Protein AF-A0A8J6XAC7-F1 (afdb_monomer_lite)

pLDDT: mean 90.81, std 10.7, range [41.19, 98.44]

Structure (mmCIF, N/CA/C/O backbone):
data_AF-A0A8J6XAC7-F1
#
_entry.id   AF-A0A8J6XAC7-F1
#
loop_
_atom_site.group_PDB
_atom_site.id
_atom_site.type_symbol
_atom_site.label_atom_id
_atom_site.label_alt_id
_atom_site.label_comp_id
_atom_site.label_asym_id
_atom_site.label_entity_id
_atom_site.label_seq_id
_atom_site.pdbx_PDB_ins_code
_atom_site.Cartn_x
_atom_site.Cartn_y
_atom_site.Cartn_z
_atom_site.occupancy
_atom_site.B_iso_or_equiv
_atom_site.auth_seq_id
_atom_site.auth_comp_id
_atom_site.auth_asym_id
_atom_site.auth_atom_id
_atom_site.pdbx_PDB_model_num
ATOM 1 N N . MET A 1 1 ? 15.497 -7.264 14.360 1.00 41.19 1 MET A N 1
ATOM 2 C CA . MET A 1 1 ? 15.793 -7.358 12.910 1.00 41.19 1 MET A CA 1
ATOM 3 C C . MET A 1 1 ? 15.052 -6.254 12.176 1.00 41.19 1 MET A C 1
ATOM 5 O O . MET A 1 1 ? 13.856 -6.101 12.380 1.00 41.19 1 MET A O 1
ATOM 9 N N . ASN A 1 2 ? 15.750 -5.459 11.367 1.00 44.84 2 ASN A N 1
ATOM 10 C CA . ASN A 1 2 ? 15.156 -4.349 10.622 1.00 44.84 2 ASN A CA 1
ATOM 11 C C . ASN A 1 2 ? 14.377 -4.926 9.420 1.00 44.84 2 ASN A C 1
ATOM 13 O O . ASN A 1 2 ? 14.991 -5.324 8.430 1.00 44.84 2 ASN A O 1
ATOM 17 N N . LYS A 1 3 ? 13.049 -5.083 9.537 1.00 67.81 3 LYS A N 1
ATOM 18 C CA . LYS A 1 3 ? 12.214 -5.779 8.540 1.00 67.81 3 LYS A CA 1
ATOM 19 C C . LYS A 1 3 ? 12.047 -4.923 7.280 1.00 67.81 3 LYS A C 1
ATOM 21 O O . LYS A 1 3 ? 11.076 -4.192 7.125 1.00 67.81 3 LYS A O 1
ATOM 26 N N . LYS A 1 4 ? 13.006 -4.999 6.360 1.00 85.06 4 LYS A N 1
ATOM 27 C CA . LYS A 1 4 ? 12.888 -4.368 5.039 1.00 85.06 4 LYS A CA 1
ATOM 28 C C . LYS A 1 4 ? 11.948 -5.193 4.160 1.00 85.06 4 LYS A C 1
ATOM 30 O O . LYS A 1 4 ? 12.080 -6.412 4.097 1.00 85.06 4 LYS A O 1
ATOM 35 N N . ILE A 1 5 ? 11.018 -4.523 3.484 1.00 90.69 5 ILE A N 1
ATOM 36 C CA . ILE A 1 5 ? 10.155 -5.118 2.459 1.00 90.69 5 ILE A CA 1
ATOM 37 C C . ILE A 1 5 ? 10.588 -4.546 1.113 1.00 90.69 5 ILE A C 1
ATOM 39 O O . ILE A 1 5 ? 10.737 -3.332 0.969 1.00 90.69 5 ILE A O 1
ATOM 43 N N . VAL A 1 6 ? 10.792 -5.427 0.138 1.00 92.19 6 VAL A N 1
ATOM 44 C CA . VAL A 1 6 ? 11.057 -5.066 -1.256 1.00 92.19 6 VAL A CA 1
ATOM 45 C C . VAL A 1 6 ? 9.826 -5.441 -2.070 1.00 92.19 6 VAL A C 1
ATOM 47 O O . VAL A 1 6 ? 9.313 -6.549 -1.939 1.00 92.19 6 VAL A O 1
ATOM 50 N N . TYR A 1 7 ? 9.343 -4.512 -2.887 1.00 93.69 7 TYR A N 1
ATOM 51 C CA . TYR A 1 7 ? 8.144 -4.679 -3.702 1.00 93.69 7 TYR A CA 1
ATOM 52 C C . TYR A 1 7 ? 8.275 -3.890 -5.019 1.00 93.69 7 TYR A C 1
ATOM 54 O O . TYR A 1 7 ? 9.108 -2.979 -5.097 1.00 93.69 7 TYR A O 1
ATOM 62 N N . PRO A 1 8 ? 7.496 -4.222 -6.068 1.00 93.44 8 PRO A N 1
ATOM 63 C CA . PRO A 1 8 ? 7.573 -3.534 -7.354 1.00 93.44 8 PRO A CA 1
ATOM 64 C C . PRO A 1 8 ? 7.216 -2.048 -7.249 1.00 93.44 8 PRO A C 1
ATOM 66 O O . PRO A 1 8 ? 6.320 -1.667 -6.502 1.00 93.44 8 PRO A O 1
ATOM 69 N N . ALA A 1 9 ? 7.865 -1.203 -8.051 1.00 91.50 9 ALA A N 1
ATOM 70 C CA . ALA A 1 9 ? 7.746 0.256 -7.950 1.00 91.50 9 ALA A CA 1
ATOM 71 C C . ALA A 1 9 ? 6.31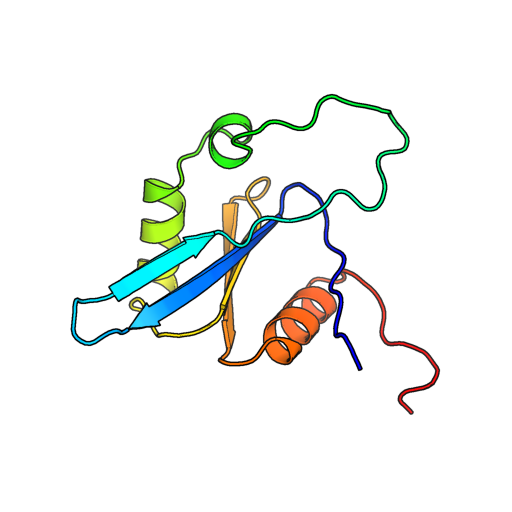9 0.810 -8.143 1.00 91.50 9 ALA A C 1
ATOM 73 O O . ALA A 1 9 ? 6.034 1.910 -7.682 1.00 91.50 9 ALA A O 1
ATOM 74 N N . TYR A 1 10 ? 5.433 0.065 -8.810 1.00 92.12 10 TYR A N 1
ATOM 75 C CA . TYR A 1 10 ? 4.033 0.440 -9.037 1.00 92.12 10 TYR A CA 1
ATOM 76 C C . TYR A 1 10 ? 3.097 0.089 -7.866 1.00 92.12 10 TYR A C 1
ATOM 78 O O . TYR A 1 10 ? 1.894 0.348 -7.935 1.00 92.12 10 TYR A O 1
ATOM 86 N N . TYR A 1 11 ? 3.627 -0.493 -6.789 1.00 95.38 11 TYR A N 1
ATOM 87 C CA . TYR A 1 11 ? 2.904 -0.661 -5.536 1.00 95.38 11 TYR A CA 1
ATOM 88 C C . TYR A 1 11 ? 3.143 0.516 -4.586 1.00 95.38 11 TYR A C 1
ATOM 90 O O . TYR A 1 11 ? 4.206 1.140 -4.572 1.00 95.38 11 TYR A O 1
ATOM 98 N N . ARG A 1 12 ? 2.156 0.789 -3.733 1.00 95.19 12 ARG A N 1
ATOM 99 C CA . ARG A 1 12 ? 2.277 1.686 -2.580 1.00 95.19 12 ARG A CA 1
ATOM 100 C C . ARG A 1 12 ? 1.853 0.968 -1.318 1.00 95.19 12 ARG A C 1
ATOM 102 O O . ARG A 1 12 ? 0.818 0.307 -1.320 1.00 95.19 12 ARG A O 1
ATOM 109 N N . ILE A 1 13 ? 2.618 1.164 -0.249 1.00 97.00 13 ILE A N 1
ATOM 110 C CA . ILE A 1 13 ? 2.186 0.846 1.110 1.00 97.00 13 ILE A CA 1
ATOM 111 C C . ILE A 1 13 ? 1.676 2.143 1.737 1.00 97.00 13 ILE A C 1
ATOM 113 O O . ILE A 1 13 ? 2.354 3.172 1.683 1.00 97.00 13 ILE A O 1
ATOM 117 N N . ILE A 1 14 ? 0.472 2.095 2.294 1.00 97.56 14 ILE A N 1
ATOM 118 C CA . ILE A 1 14 ? -0.190 3.239 2.914 1.00 97.56 14 ILE A CA 1
ATOM 119 C C . ILE A 1 14 ? -0.567 2.845 4.340 1.00 97.56 14 ILE A C 1
ATOM 121 O O . ILE A 1 14 ? -1.173 1.797 4.541 1.00 97.56 14 ILE A O 1
ATOM 125 N N . LEU A 1 15 ? -0.221 3.671 5.321 1.00 97.62 15 LEU A N 1
ATOM 126 C CA . LEU A 1 15 ? -0.644 3.504 6.707 1.00 97.62 15 LEU A CA 1
ATOM 127 C C . LEU A 1 15 ? -1.859 4.396 6.976 1.00 97.62 15 LEU A C 1
ATOM 129 O O . LEU A 1 15 ? -1.878 5.569 6.603 1.00 97.62 15 LEU A O 1
ATOM 133 N N . ARG A 1 16 ? -2.886 3.837 7.616 1.00 97.50 16 ARG A N 1
ATOM 134 C CA . ARG A 1 16 ? -4.004 4.593 8.176 1.00 97.50 16 ARG A CA 1
ATOM 135 C C . ARG A 1 16 ? -3.890 4.618 9.688 1.00 97.50 16 ARG A C 1
ATOM 137 O O . ARG A 1 16 ? -4.087 3.591 10.336 1.00 97.50 16 ARG A O 1
ATOM 144 N N . GLU A 1 17 ? -3.687 5.806 10.232 1.00 95.56 17 GLU A N 1
ATOM 145 C CA . GLU A 1 17 ? -3.718 6.050 11.670 1.00 95.56 17 GLU A CA 1
ATOM 146 C C . GLU A 1 17 ? -4.989 6.808 12.057 1.00 95.56 17 GLU A C 1
ATOM 148 O O . GLU A 1 17 ? -5.567 7.566 11.267 1.00 95.56 17 GLU A O 1
ATOM 153 N N . ILE A 1 18 ? -5.449 6.571 13.282 1.00 94.56 18 ILE A N 1
ATOM 154 C CA . ILE A 1 18 ? -6.509 7.347 13.919 1.00 94.56 18 ILE A CA 1
ATOM 155 C C . ILE A 1 18 ? -5.866 8.037 15.113 1.00 94.56 18 ILE A C 1
ATOM 157 O O . ILE A 1 18 ? -5.444 7.375 16.059 1.00 94.56 18 ILE A O 1
ATOM 161 N N . THR A 1 19 ? -5.772 9.359 15.050 1.00 89.62 19 THR A N 1
ATOM 162 C CA . THR A 1 19 ? -5.254 10.195 16.131 1.00 89.62 19 THR A CA 1
ATOM 163 C C . THR A 1 19 ? -6.410 10.952 16.792 1.00 89.62 19 THR A C 1
ATOM 165 O O . THR A 1 19 ? -7.503 11.034 16.219 1.00 89.62 19 THR A O 1
ATOM 168 N N . PRO A 1 20 ? -6.203 11.563 17.973 1.00 90.50 20 PRO A N 1
ATOM 169 C CA . PRO A 1 20 ? -7.198 12.456 18.570 1.00 90.50 20 PRO A CA 1
ATOM 170 C C . PRO A 1 20 ? -7.618 13.619 17.653 1.00 90.50 20 PRO A C 1
ATOM 172 O O . PRO A 1 20 ? -8.704 14.165 17.812 1.00 90.50 20 PRO A O 1
ATOM 175 N N . GLN A 1 21 ? -6.772 13.997 16.687 1.00 88.38 21 GLN A N 1
ATOM 176 C CA . GLN A 1 21 ? -7.034 15.055 15.707 1.00 88.38 21 GLN A CA 1
ATOM 177 C C . GLN A 1 21 ? -7.767 14.554 14.448 1.00 88.38 21 GLN A C 1
ATOM 179 O O . GLN A 1 21 ? -8.138 15.365 13.600 1.00 88.38 21 GLN A O 1
ATOM 184 N N . GLY A 1 22 ? -7.982 13.241 14.307 1.00 89.56 22 GLY A N 1
ATOM 185 C CA . GLY A 1 22 ? -8.712 12.631 13.198 1.00 89.56 22 GLY A CA 1
ATOM 186 C C . GLY A 1 22 ? -7.967 11.479 12.522 1.00 89.56 22 GLY A C 1
ATOM 187 O O . GLY A 1 22 ? -6.952 10.977 12.993 1.00 89.56 22 GLY A O 1
ATOM 188 N N . GLY A 1 23 ? -8.503 11.020 11.391 1.00 91.44 23 GLY A N 1
ATOM 189 C CA . GLY A 1 23 ? -7.880 9.959 10.601 1.00 91.44 23 GLY A CA 1
ATOM 190 C C . GLY A 1 23 ? -6.850 10.495 9.613 1.00 91.44 23 GLY A C 1
ATOM 191 O O . GLY A 1 23 ? -7.174 11.380 8.822 1.00 91.44 23 GLY A O 1
ATOM 192 N N . GLN A 1 24 ? -5.651 9.915 9.598 1.00 94.88 24 GLN A N 1
ATOM 193 C CA . GLN A 1 24 ? -4.568 10.305 8.694 1.00 94.88 24 GLN A CA 1
ATOM 194 C C . GLN A 1 24 ? -4.123 9.141 7.813 1.00 94.88 24 GLN A C 1
ATOM 196 O O . GLN A 1 24 ? -3.969 8.017 8.278 1.00 94.88 24 GLN A O 1
ATOM 201 N N . TRP A 1 25 ? -3.926 9.424 6.526 1.00 96.38 25 TRP A N 1
ATOM 202 C CA . TRP A 1 25 ? -3.391 8.470 5.558 1.00 96.38 25 TRP A CA 1
ATOM 203 C C . TRP A 1 25 ? -1.967 8.867 5.194 1.00 96.38 25 TRP A C 1
ATOM 205 O O . TRP A 1 25 ? -1.751 9.909 4.571 1.00 96.38 25 TRP A O 1
ATOM 215 N N . GLU A 1 26 ? -1.010 8.022 5.544 1.00 95.81 26 GLU A N 1
ATOM 216 C CA . GLU A 1 26 ? 0.399 8.216 5.242 1.00 95.81 26 GLU A CA 1
ATOM 217 C C . GLU A 1 26 ? 0.828 7.304 4.092 1.00 95.81 26 GLU A C 1
ATOM 219 O O . GLU A 1 26 ? 0.757 6.080 4.175 1.00 95.81 26 GLU A O 1
ATOM 224 N N . PHE A 1 27 ? 1.310 7.903 3.005 1.00 95.19 27 PHE A N 1
ATOM 225 C CA . PHE A 1 27 ? 1.936 7.168 1.909 1.00 95.19 27 PHE A CA 1
ATOM 226 C C . PHE A 1 27 ? 3.407 6.948 2.251 1.00 95.19 27 PHE A C 1
ATOM 228 O O . PHE A 1 27 ? 4.207 7.882 2.162 1.00 95.19 27 PHE A O 1
ATOM 235 N N . ILE A 1 28 ? 3.765 5.717 2.617 1.00 93.50 28 ILE A N 1
ATOM 236 C CA . ILE A 1 28 ? 5.121 5.389 3.060 1.00 93.50 28 ILE A CA 1
ATOM 237 C C . ILE A 1 28 ? 6.081 5.583 1.893 1.00 93.50 28 ILE A C 1
ATOM 239 O O . ILE A 1 28 ? 5.931 4.967 0.836 1.00 93.50 28 ILE A O 1
ATOM 243 N N . LYS A 1 29 ? 7.085 6.443 2.082 1.00 88.50 29 LYS A N 1
ATOM 244 C CA . LYS A 1 29 ? 8.063 6.770 1.042 1.00 88.50 29 LYS A CA 1
ATOM 245 C C . LYS A 1 29 ? 9.028 5.594 0.828 1.00 88.50 29 LYS A C 1
ATOM 247 O O . LYS A 1 29 ? 9.839 5.317 1.714 1.00 88.50 29 LYS A O 1
ATOM 252 N N . PRO A 1 30 ? 9.009 4.918 -0.336 1.00 88.00 30 PRO A N 1
ATOM 253 C CA . PRO A 1 30 ? 9.973 3.865 -0.614 1.00 88.00 30 PRO A CA 1
ATOM 254 C C . PRO A 1 30 ? 11.356 4.446 -0.918 1.00 88.00 30 PRO A C 1
ATOM 256 O O . PRO A 1 30 ? 11.493 5.563 -1.425 1.00 88.00 30 PRO A O 1
ATOM 259 N N . LYS A 1 31 ? 12.391 3.637 -0.679 1.00 89.25 31 LYS A N 1
ATOM 260 C CA . LYS A 1 31 ? 13.735 3.855 -1.221 1.00 89.25 31 LYS A CA 1
ATOM 261 C C . LYS A 1 31 ? 13.960 2.896 -2.383 1.00 89.25 31 LYS A C 1
ATOM 263 O O . LYS A 1 31 ? 13.656 1.710 -2.279 1.00 89.25 31 LYS A O 1
ATOM 268 N N . VAL A 1 32 ? 14.526 3.410 -3.469 1.00 89.31 32 VAL A N 1
ATOM 269 C CA . VAL A 1 32 ? 14.908 2.606 -4.632 1.00 89.31 32 VAL A CA 1
ATOM 270 C C . VAL A 1 32 ? 15.971 1.600 -4.212 1.00 89.31 32 VAL A C 1
ATOM 272 O O . VAL A 1 32 ? 17.008 1.977 -3.667 1.00 89.31 32 VAL A O 1
ATOM 275 N N . PHE A 1 33 ? 15.687 0.324 -4.449 1.00 88.94 33 PHE A N 1
ATOM 276 C CA . PHE A 1 33 ? 16.611 -0.771 -4.172 1.00 88.94 33 PHE A CA 1
ATOM 277 C C . PHE A 1 33 ? 17.334 -1.234 -5.442 1.00 88.94 33 PHE A C 1
ATOM 279 O O . PHE A 1 33 ? 18.543 -1.433 -5.418 1.00 88.94 33 PHE A O 1
ATOM 286 N N . PHE A 1 34 ? 16.603 -1.363 -6.553 1.00 90.44 34 PHE A N 1
ATOM 287 C CA . PHE A 1 34 ? 17.121 -1.875 -7.820 1.00 90.44 34 PHE A CA 1
ATOM 288 C C . PHE A 1 34 ? 16.368 -1.245 -9.004 1.00 90.44 34 PHE A C 1
ATOM 290 O O . PHE A 1 34 ? 15.138 -1.212 -8.997 1.00 90.44 34 PHE A O 1
ATOM 297 N N . ASN A 1 35 ? 17.097 -0.726 -9.999 1.00 90.69 35 ASN A N 1
ATOM 298 C CA . ASN A 1 35 ? 16.555 -0.124 -11.227 1.00 90.69 35 ASN A CA 1
ATOM 299 C C . ASN A 1 35 ? 17.498 -0.431 -12.411 1.00 90.69 35 ASN A C 1
ATOM 301 O O . ASN A 1 35 ? 18.353 0.392 -12.740 1.00 90.69 35 ASN A O 1
ATOM 305 N N . PRO A 1 36 ? 17.389 -1.619 -13.031 1.00 90.19 36 PRO A N 1
ATOM 306 C CA . PRO A 1 36 ? 18.360 -2.088 -14.024 1.00 90.19 36 PRO A CA 1
ATOM 307 C C . PRO A 1 36 ? 18.339 -1.278 -15.322 1.00 90.19 36 PRO A C 1
ATOM 309 O O . PRO A 1 36 ? 19.338 -1.219 -16.027 1.00 90.19 36 PRO A O 1
ATOM 312 N N . LEU A 1 37 ? 17.208 -0.644 -15.633 1.00 89.75 37 LEU A N 1
ATOM 313 C CA . LEU A 1 37 ? 17.032 0.159 -16.842 1.00 89.75 37 LEU A CA 1
ATOM 314 C C . LEU A 1 37 ? 17.441 1.626 -16.639 1.00 89.75 37 LEU A C 1
ATOM 316 O O . LEU A 1 37 ? 17.340 2.417 -17.571 1.00 89.75 37 LEU A O 1
ATOM 320 N N . ASN A 1 38 ? 17.859 1.998 -15.420 1.00 89.06 38 ASN A N 1
ATOM 321 C CA . ASN A 1 38 ? 18.180 3.369 -15.019 1.00 89.06 38 ASN A CA 1
ATOM 322 C C . ASN A 1 38 ? 17.100 4.392 -15.429 1.00 89.06 38 ASN A C 1
ATOM 324 O O . ASN A 1 38 ? 17.393 5.535 -15.780 1.00 89.06 38 ASN A O 1
ATOM 328 N N . LEU A 1 39 ? 15.833 3.966 -15.418 1.00 86.31 39 LEU A N 1
ATOM 329 C CA . LEU A 1 39 ? 14.722 4.812 -15.837 1.00 86.31 39 LEU A CA 1
ATOM 330 C C . LEU A 1 39 ? 14.439 5.890 -14.786 1.00 86.31 39 LEU A C 1
ATOM 332 O O . LEU A 1 39 ? 14.592 5.621 -13.588 1.00 86.31 39 LEU A O 1
ATOM 336 N N . PRO A 1 40 ? 13.970 7.081 -15.199 1.00 84.38 40 PRO A N 1
ATOM 337 C CA . PRO A 1 40 ? 13.487 8.090 -14.270 1.00 84.38 40 PRO A CA 1
ATOM 338 C C . PRO A 1 40 ? 12.372 7.521 -13.393 1.00 84.38 40 PRO A C 1
ATOM 340 O O . PRO A 1 40 ? 11.449 6.871 -13.882 1.00 84.38 40 PRO A O 1
ATOM 343 N N . ILE A 1 41 ? 12.447 7.787 -12.092 1.00 82.00 41 ILE A N 1
ATOM 344 C CA . ILE A 1 41 ? 11.424 7.359 -11.139 1.00 82.00 41 ILE A CA 1
ATOM 345 C C . ILE A 1 41 ? 10.545 8.573 -10.847 1.00 82.00 41 ILE A C 1
ATOM 347 O O . ILE A 1 41 ? 11.057 9.559 -10.308 1.00 82.00 41 ILE A O 1
ATOM 351 N N . PRO A 1 42 ? 9.247 8.538 -11.201 1.00 83.31 42 PRO A N 1
ATOM 352 C CA . PRO A 1 42 ? 8.355 9.657 -10.945 1.00 83.31 42 PRO A CA 1
ATOM 353 C C . PRO A 1 42 ? 8.310 9.981 -9.451 1.00 83.31 42 PRO A C 1
ATOM 355 O O . PRO A 1 42 ? 8.211 9.086 -8.608 1.00 83.31 42 PRO A O 1
ATOM 358 N N . SER A 1 43 ? 8.348 11.270 -9.116 1.00 81.56 43 SER A N 1
ATOM 359 C CA . SER A 1 43 ? 8.154 11.733 -7.738 1.00 81.56 43 SER A CA 1
ATOM 360 C C . SER A 1 43 ? 6.733 11.436 -7.237 1.00 81.56 43 SER A C 1
ATOM 362 O O . SER A 1 43 ? 6.549 11.074 -6.072 1.00 81.56 43 SER A O 1
ATOM 364 N N . ASP A 1 44 ? 5.747 11.522 -8.134 1.00 87.19 44 ASP A N 1
ATOM 365 C CA . ASP A 1 44 ? 4.343 11.168 -7.915 1.00 87.19 44 ASP A CA 1
ATOM 366 C C . ASP A 1 44 ? 3.946 10.007 -8.844 1.00 87.19 44 ASP A C 1
ATOM 368 O O . ASP A 1 44 ? 3.576 10.194 -10.007 1.00 87.19 44 ASP A O 1
ATOM 372 N N . ILE A 1 45 ? 4.083 8.775 -8.346 1.00 91.00 45 ILE A N 1
ATOM 373 C CA . ILE A 1 45 ? 3.758 7.583 -9.140 1.00 91.00 45 ILE A CA 1
ATOM 374 C C . ILE A 1 45 ? 2.244 7.377 -9.260 1.00 91.00 45 ILE A C 1
ATOM 376 O O . ILE A 1 45 ? 1.801 6.681 -10.170 1.00 91.00 45 ILE A O 1
ATOM 380 N N . GLU A 1 46 ? 1.444 7.944 -8.349 1.00 93.88 46 GLU A N 1
ATOM 381 C CA . GLU A 1 46 ? -0.012 7.911 -8.435 1.00 93.88 46 GLU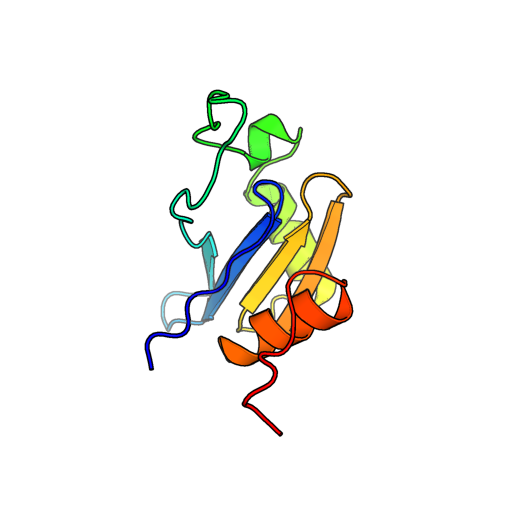 A CA 1
ATOM 382 C C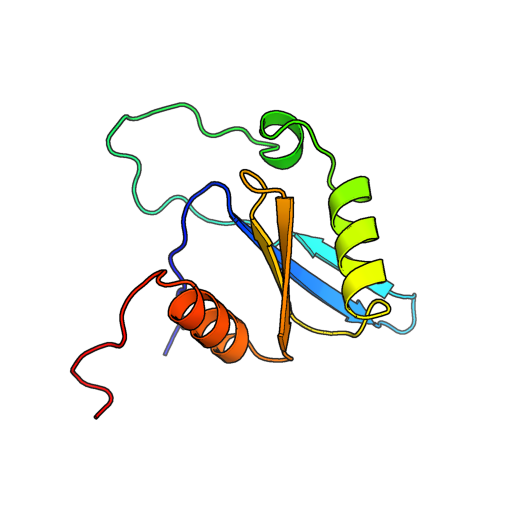 . GLU A 1 46 ? -0.461 8.647 -9.694 1.00 93.88 46 GLU A C 1
ATOM 384 O O . GLU A 1 46 ? -1.207 8.086 -10.499 1.00 93.88 46 GLU A O 1
ATOM 389 N N . TRP A 1 47 ? 0.064 9.856 -9.906 1.00 92.88 47 TRP A N 1
ATOM 390 C CA . TRP A 1 47 ? -0.173 10.619 -11.126 1.00 92.88 47 TRP A CA 1
ATOM 391 C C . TRP A 1 47 ? 0.348 9.889 -12.366 1.00 92.88 47 TRP A C 1
ATOM 393 O O . TRP A 1 47 ? -0.392 9.739 -13.338 1.00 92.88 47 TRP A O 1
ATOM 403 N N . ALA A 1 48 ? 1.573 9.350 -12.312 1.00 91.06 48 ALA A N 1
ATOM 404 C CA . ALA A 1 48 ? 2.152 8.593 -13.427 1.00 91.06 48 ALA A CA 1
ATOM 405 C C . ALA A 1 48 ? 1.345 7.328 -13.788 1.00 91.06 48 ALA A C 1
ATOM 407 O O . ALA A 1 48 ? 1.363 6.890 -14.933 1.00 91.06 48 ALA A O 1
ATOM 408 N N . SER A 1 49 ? 0.600 6.769 -12.830 1.00 90.75 49 SER A N 1
ATOM 409 C CA . SER A 1 49 ? -0.306 5.628 -13.034 1.00 90.75 49 SER A CA 1
ATOM 410 C C . SER A 1 49 ? -1.730 6.053 -13.439 1.00 90.75 49 SER A C 1
ATOM 412 O O . SER A 1 49 ? -2.651 5.233 -13.464 1.00 90.75 49 SER A O 1
ATOM 414 N N . GLY A 1 50 ? -1.955 7.341 -13.724 1.00 94.12 50 GLY A N 1
ATOM 415 C CA . GLY A 1 50 ? -3.256 7.881 -14.129 1.00 94.12 50 GLY A CA 1
ATOM 416 C C . GLY A 1 50 ? -4.274 8.008 -12.989 1.00 94.12 50 GLY A C 1
ATOM 417 O O . GLY A 1 50 ? -5.484 7.992 -13.230 1.00 94.12 50 GLY A O 1
ATOM 418 N N . THR A 1 51 ? -3.817 8.109 -11.738 1.00 95.50 51 THR A N 1
ATOM 419 C CA . THR A 1 51 ? -4.669 8.295 -10.555 1.00 95.50 51 THR A CA 1
ATOM 420 C C . THR A 1 51 ? -4.179 9.456 -9.682 1.00 95.50 51 THR A C 1
ATOM 422 O O . THR A 1 51 ? -3.353 10.264 -10.091 1.00 95.50 51 THR A O 1
ATOM 425 N N . THR A 1 52 ? -4.750 9.616 -8.490 1.00 96.31 52 THR A N 1
ATOM 426 C CA . THR A 1 52 ? -4.293 10.586 -7.489 1.00 96.31 52 THR A CA 1
ATOM 427 C C . THR A 1 52 ? -4.302 9.943 -6.111 1.00 96.31 52 THR A C 1
ATOM 429 O O . THR A 1 52 ? -5.090 9.029 -5.855 1.00 96.31 52 THR A O 1
ATOM 432 N N . LYS A 1 53 ? -3.501 10.469 -5.178 1.00 96.06 53 LYS A N 1
ATOM 433 C CA . LYS A 1 53 ? -3.529 10.029 -3.772 1.00 96.06 53 LYS A CA 1
ATOM 434 C C . LYS A 1 53 ? -4.939 10.071 -3.174 1.00 96.06 53 LYS A C 1
ATOM 436 O O . LYS A 1 53 ? -5.338 9.141 -2.484 1.00 96.06 53 LYS A O 1
ATOM 441 N N . LYS A 1 54 ? -5.733 11.099 -3.506 1.00 96.81 54 LYS A N 1
ATOM 442 C CA . LYS A 1 54 ? -7.134 11.227 -3.062 1.00 96.81 54 LYS A CA 1
ATOM 443 C C . LYS A 1 54 ? -8.010 10.075 -3.565 1.00 96.81 54 LYS A C 1
ATOM 445 O O . LYS A 1 54 ? -8.797 9.531 -2.792 1.00 96.81 54 LYS A O 1
ATOM 450 N N . LYS A 1 55 ? -7.883 9.702 -4.845 1.00 97.69 55 LYS A N 1
ATOM 451 C CA . LYS A 1 55 ? -8.617 8.563 -5.417 1.00 97.69 55 LYS A CA 1
ATOM 452 C C . LYS A 1 55 ? -8.186 7.254 -4.760 1.00 97.69 55 LYS A C 1
ATOM 454 O O . LYS A 1 55 ? -9.049 6.502 -4.334 1.00 97.69 55 LYS A O 1
ATOM 459 N N . VAL A 1 56 ? -6.879 7.037 -4.593 1.00 97.62 56 VAL A N 1
ATOM 460 C CA . VAL A 1 56 ? -6.344 5.859 -3.888 1.00 97.62 56 VAL A CA 1
ATOM 461 C C . VAL A 1 56 ? -6.944 5.758 -2.486 1.00 97.62 56 VAL A C 1
ATOM 463 O O . VAL A 1 56 ? -7.568 4.755 -2.171 1.00 97.62 56 VAL A O 1
ATOM 466 N N . VAL A 1 57 ? -6.856 6.817 -1.678 1.00 97.25 57 VAL A N 1
ATOM 467 C CA . VAL A 1 57 ? -7.420 6.844 -0.317 1.00 97.25 57 VAL A CA 1
ATOM 468 C C . VAL A 1 57 ? -8.927 6.574 -0.302 1.00 97.25 57 VAL A C 1
ATOM 470 O O . VAL A 1 57 ? -9.415 5.897 0.597 1.00 97.25 57 VAL A O 1
ATOM 473 N N . THR A 1 58 ? -9.668 7.068 -1.295 1.00 97.75 58 THR A N 1
ATOM 474 C CA . THR A 1 58 ? -11.112 6.814 -1.414 1.00 97.75 58 THR A CA 1
ATOM 475 C C . THR A 1 58 ? -11.400 5.326 -1.626 1.00 97.75 58 THR A C 1
ATOM 477 O O . THR A 1 58 ? -12.288 4.781 -0.973 1.00 97.75 58 THR A O 1
ATOM 480 N N . GLU A 1 59 ? -10.631 4.652 -2.482 1.00 97.94 59 GLU A N 1
ATOM 481 C CA . GLU A 1 59 ? -10.765 3.208 -2.710 1.00 97.94 59 GLU A CA 1
ATOM 482 C C . GLU A 1 59 ? -10.362 2.394 -1.472 1.00 97.94 59 GLU A C 1
ATOM 484 O O . GLU A 1 59 ? -11.095 1.495 -1.062 1.00 97.94 59 GLU A O 1
ATOM 489 N N . LEU A 1 60 ? -9.265 2.765 -0.799 1.00 97.69 60 LEU A N 1
ATOM 490 C CA . LEU A 1 60 ? -8.853 2.127 0.460 1.00 97.69 60 LEU A CA 1
ATOM 491 C C . LEU A 1 60 ? -9.916 2.285 1.554 1.00 97.69 60 LEU A C 1
ATOM 493 O O . LEU A 1 60 ? -10.199 1.348 2.301 1.00 97.69 60 LEU A O 1
ATOM 497 N N . PHE A 1 61 ? -10.536 3.465 1.639 1.00 96.62 61 PHE A N 1
ATOM 498 C CA . PHE A 1 61 ? -11.616 3.713 2.584 1.00 96.62 61 PHE A CA 1
ATOM 499 C C . PHE A 1 61 ? -12.826 2.818 2.293 1.00 96.62 61 PHE A C 1
ATOM 501 O O . PHE A 1 61 ? -13.364 2.220 3.220 1.00 96.62 61 PHE A O 1
ATOM 508 N N . ARG A 1 62 ? -13.230 2.678 1.024 1.00 96.94 62 ARG A N 1
ATOM 509 C CA . ARG A 1 62 ? -14.350 1.809 0.619 1.00 96.94 62 ARG A CA 1
ATOM 510 C C . ARG A 1 62 ? -14.083 0.334 0.912 1.00 96.94 62 ARG A C 1
ATOM 512 O O . ARG A 1 62 ? -14.992 -0.359 1.352 1.00 96.94 62 ARG A O 1
ATOM 519 N N . LEU A 1 63 ? -12.847 -0.121 0.710 1.00 96.81 63 LEU A N 1
ATOM 520 C CA . LEU A 1 63 ? -12.449 -1.521 0.873 1.00 96.81 63 LEU A CA 1
ATOM 521 C C . LEU A 1 63 ? -12.668 -2.058 2.294 1.00 96.81 63 LEU A C 1
ATOM 523 O O . LEU A 1 63 ? -13.048 -3.212 2.474 1.00 96.81 63 LEU A O 1
ATOM 527 N N . SER A 1 64 ? -12.370 -1.259 3.317 1.00 95.06 64 SER A N 1
ATOM 528 C CA . SER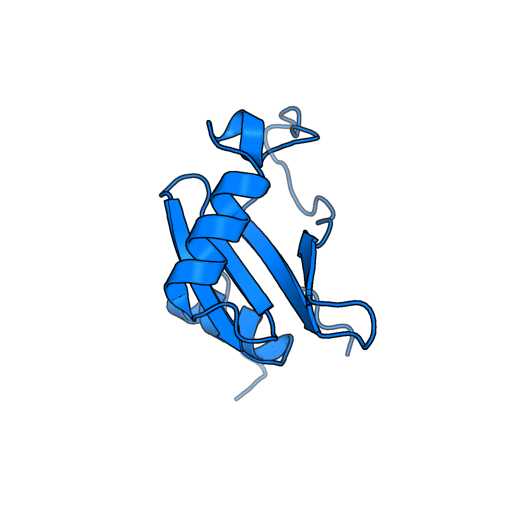 A 1 64 ? -12.384 -1.723 4.714 1.00 95.06 64 SER A CA 1
ATOM 529 C C . SER A 1 64 ? -12.970 -0.690 5.669 1.00 95.06 64 SER A C 1
ATOM 531 O O . SER A 1 64 ? -12.558 -0.603 6.822 1.00 95.06 64 SER A O 1
ATOM 533 N N . MET A 1 65 ? -13.901 0.131 5.173 1.00 94.31 65 MET A N 1
ATOM 534 C CA . MET A 1 65 ? -14.532 1.238 5.911 1.00 94.31 65 MET A CA 1
ATOM 535 C C . MET A 1 65 ? -13.512 2.161 6.605 1.00 94.31 65 MET A C 1
ATOM 537 O O . MET A 1 65 ? -13.760 2.705 7.678 1.00 94.31 65 MET A O 1
ATOM 541 N N . GLY A 1 66 ? -12.324 2.310 6.011 1.00 92.81 66 GLY A N 1
ATOM 542 C CA . GLY A 1 66 ? -11.239 3.118 6.562 1.00 92.81 66 GLY A CA 1
ATOM 543 C C . GLY A 1 66 ? -10.643 2.606 7.876 1.00 92.81 66 GLY A C 1
ATOM 544 O O . GLY A 1 66 ? -10.128 3.426 8.639 1.00 92.81 66 GLY A O 1
ATOM 545 N N . LYS A 1 67 ? -10.701 1.294 8.140 1.00 96.69 67 LYS A N 1
ATOM 546 C CA . LYS A 1 67 ? -10.084 0.637 9.305 1.00 96.69 67 LYS A CA 1
ATOM 547 C C . LYS A 1 67 ? -8.608 1.057 9.486 1.00 96.69 67 LYS A C 1
ATOM 549 O O . LYS A 1 67 ? -7.890 1.143 8.488 1.00 96.69 67 LYS A O 1
ATOM 554 N N . PRO A 1 68 ? -8.122 1.314 10.715 1.00 97.56 68 PRO A N 1
ATOM 555 C CA . PRO A 1 68 ? -6.705 1.591 10.947 1.00 97.56 68 PRO A CA 1
ATOM 556 C C . PRO A 1 68 ? -5.810 0.401 10.580 1.00 97.56 68 PRO A C 1
ATOM 558 O O . PRO A 1 68 ? -6.223 -0.761 10.667 1.00 97.56 68 PRO A O 1
ATOM 561 N N . GLY A 1 69 ? -4.577 0.705 10.182 1.00 97.56 69 GLY A N 1
ATOM 562 C CA . GLY A 1 69 ? -3.566 -0.275 9.792 1.00 97.56 69 GLY A CA 1
ATOM 563 C C . GLY A 1 69 ? -2.982 -0.023 8.405 1.00 97.56 69 GLY A C 1
ATOM 564 O O . GLY A 1 69 ? -3.178 1.030 7.796 1.00 97.56 69 GLY A O 1
ATOM 565 N N . TYR A 1 70 ? -2.239 -1.006 7.915 1.00 98.19 70 TYR A N 1
ATOM 566 C CA . TYR A 1 70 ? -1.560 -0.964 6.634 1.00 98.19 70 TYR A CA 1
ATOM 567 C C . TYR A 1 70 ? -2.460 -1.416 5.492 1.00 98.19 70 TYR A C 1
ATOM 569 O O . TY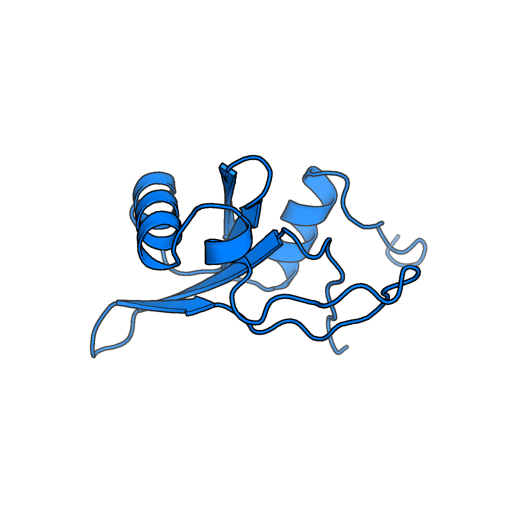R A 1 70 ? -3.227 -2.375 5.591 1.00 98.19 70 TYR A O 1
ATOM 577 N N . TYR A 1 71 ? -2.276 -0.744 4.368 1.00 98.44 71 TYR A N 1
ATOM 578 C CA . TYR A 1 71 ? -2.906 -1.019 3.096 1.00 98.44 71 TYR A CA 1
ATOM 579 C C . TYR A 1 71 ? -1.846 -1.141 2.012 1.00 98.44 71 TYR A C 1
ATOM 581 O O . TYR A 1 71 ? -0.770 -0.539 2.087 1.00 98.44 71 TYR A O 1
ATOM 589 N N . LEU A 1 72 ? -2.191 -1.878 0.966 1.00 97.94 72 LEU A N 1
ATOM 590 C CA . LEU A 1 72 ? -1.383 -2.036 -0.228 1.00 97.94 72 LEU A CA 1
ATOM 591 C C . LEU A 1 72 ? -2.214 -1.633 -1.449 1.00 97.94 72 LEU A C 1
ATOM 593 O O . LEU A 1 72 ? -3.340 -2.096 -1.626 1.00 97.94 72 LEU A O 1
ATOM 597 N N . ALA A 1 73 ? -1.656 -0.782 -2.304 1.00 97.88 73 ALA A N 1
ATOM 598 C CA . ALA A 1 73 ? -2.267 -0.389 -3.568 1.00 97.88 73 ALA A CA 1
ATOM 599 C C . ALA A 1 73 ? -1.371 -0.814 -4.732 1.00 97.88 73 ALA A C 1
ATOM 601 O O . ALA A 1 73 ? -0.247 -0.331 -4.846 1.00 97.88 73 ALA A O 1
ATOM 602 N N . ASN A 1 74 ? -1.876 -1.684 -5.607 1.00 97.12 74 ASN A N 1
ATOM 603 C CA . ASN A 1 74 ? -1.310 -1.914 -6.931 1.00 97.12 74 ASN A CA 1
ATOM 604 C C . ASN A 1 74 ? -1.864 -0.834 -7.865 1.00 97.12 74 ASN A C 1
ATOM 606 O O . ASN A 1 74 ? -3.026 -0.896 -8.271 1.00 97.12 74 ASN A O 1
ATOM 610 N N . LEU A 1 75 ? -1.049 0.167 -8.194 1.00 95.88 75 LEU A N 1
ATOM 611 C CA . LEU A 1 75 ? -1.493 1.300 -9.007 1.00 95.88 75 LEU A CA 1
ATOM 612 C C . LEU A 1 75 ? -1.619 0.949 -10.492 1.00 95.88 75 LEU A C 1
ATOM 614 O O . LEU A 1 75 ? -2.433 1.556 -11.184 1.00 95.88 75 LEU A O 1
ATOM 618 N N . MET A 1 76 ? -0.860 -0.045 -10.959 1.00 93.94 76 MET A N 1
ATOM 619 C CA . MET A 1 76 ? -0.900 -0.517 -12.342 1.00 93.94 76 MET A CA 1
ATOM 620 C C . MET A 1 76 ? -2.213 -1.251 -12.638 1.00 93.94 76 MET A C 1
ATOM 622 O O . MET A 1 76 ? -2.881 -0.947 -13.620 1.00 93.94 76 MET A O 1
ATOM 626 N N . GLU A 1 77 ? -2.617 -2.172 -11.759 1.00 95.38 77 GLU A N 1
ATOM 627 C CA . GLU A 1 77 ? -3.846 -2.966 -11.927 1.00 95.38 77 GLU A CA 1
ATOM 628 C C . GLU A 1 77 ? -5.074 -2.366 -11.231 1.00 95.38 77 GLU A C 1
ATOM 630 O O . GLU A 1 77 ? -6.173 -2.904 -11.351 1.00 95.38 77 GLU A O 1
ATOM 635 N N . ARG A 1 78 ? -4.900 -1.275 -10.474 1.00 95.75 78 ARG A N 1
ATOM 636 C CA . ARG A 1 78 ? -5.942 -0.650 -9.636 1.00 95.75 78 ARG A CA 1
ATOM 637 C C . ARG A 1 78 ? -6.580 -1.628 -8.643 1.00 95.75 78 ARG A C 1
ATOM 639 O O . ARG A 1 78 ? -7.786 -1.597 -8.412 1.00 95.75 78 ARG A O 1
ATOM 646 N N . LYS A 1 79 ? -5.755 -2.491 -8.047 1.00 97.56 79 LYS A N 1
ATOM 647 C CA . LYS A 1 79 ? -6.167 -3.423 -6.988 1.00 97.56 79 LYS A CA 1
ATOM 648 C C . LYS A 1 79 ? -5.702 -2.920 -5.629 1.00 97.56 79 LYS A C 1
ATOM 650 O O . LYS A 1 79 ? -4.596 -2.395 -5.500 1.00 97.56 79 LYS A O 1
ATOM 655 N N . TYR A 1 80 ? -6.537 -3.116 -4.619 1.00 98.00 80 TYR A N 1
ATOM 656 C CA . TYR A 1 80 ? -6.343 -2.576 -3.280 1.00 98.00 80 TYR A CA 1
ATOM 657 C C . TYR A 1 80 ? -6.536 -3.671 -2.238 1.00 98.00 80 TYR A C 1
ATOM 659 O O . TYR A 1 80 ? -7.418 -4.513 -2.385 1.00 98.00 80 TYR A O 1
ATOM 667 N N . TYR A 1 81 ? -5.724 -3.638 -1.184 1.00 98.25 81 TYR A N 1
ATOM 668 C CA . TYR A 1 81 ? -5.716 -4.653 -0.137 1.00 98.25 81 TYR A CA 1
ATOM 669 C C . TYR A 1 81 ? -5.591 -3.988 1.231 1.00 98.25 81 TYR A C 1
ATOM 671 O O . TYR A 1 81 ? -4.813 -3.047 1.400 1.00 98.25 81 TYR A O 1
ATOM 679 N N . TYR A 1 82 ? -6.338 -4.498 2.207 1.00 98.38 82 TYR A N 1
ATOM 680 C CA . TYR A 1 82 ? -6.065 -4.252 3.617 1.00 98.38 82 TYR A CA 1
ATOM 681 C C . TYR A 1 82 ? -5.130 -5.349 4.111 1.00 98.38 82 TYR A C 1
ATOM 683 O O . TYR A 1 82 ? -5.434 -6.529 3.945 1.00 98.38 82 TYR A O 1
ATOM 691 N N . CYS A 1 83 ? -3.995 -4.957 4.680 1.00 97.75 83 CYS A N 1
ATOM 692 C CA . CYS A 1 83 ? -2.961 -5.894 5.094 1.00 97.75 83 CYS A CA 1
ATOM 693 C C . CYS A 1 83 ? -3.166 -6.324 6.548 1.00 97.75 83 CYS A C 1
ATOM 695 O O . CYS A 1 83 ? -3.161 -7.512 6.831 1.00 97.75 83 CYS A O 1
ATOM 697 N N . GLY A 1 84 ? -3.374 -5.373 7.463 1.00 97.19 84 GLY A N 1
ATOM 698 C CA . GLY A 1 84 ? -3.428 -5.643 8.902 1.00 97.19 84 GLY A CA 1
ATOM 699 C C . GLY A 1 84 ? -2.838 -4.502 9.726 1.00 97.19 84 GLY A C 1
ATOM 700 O O . GLY A 1 84 ? -2.645 -3.401 9.212 1.00 97.19 84 GLY A O 1
ATOM 701 N N . SER A 1 85 ? -2.574 -4.741 11.007 1.00 95.88 85 SER A N 1
ATOM 702 C CA . SER A 1 85 ? -1.996 -3.743 11.922 1.00 95.88 85 SER A CA 1
ATOM 703 C C . SER A 1 85 ? -0.476 -3.706 11.882 1.00 95.88 85 SER A C 1
ATOM 705 O O . SER A 1 85 ? 0.112 -2.697 12.264 1.00 95.88 85 SER A O 1
ATOM 707 N N . ASP A 1 86 ? 0.157 -4.776 11.403 1.00 94.94 86 ASP A N 1
ATOM 708 C CA . ASP A 1 86 ? 1.585 -4.980 11.567 1.00 94.94 86 ASP A CA 1
ATOM 709 C C . ASP A 1 86 ? 2.326 -5.015 10.236 1.00 94.94 86 ASP A C 1
ATOM 711 O O . ASP A 1 86 ? 1.818 -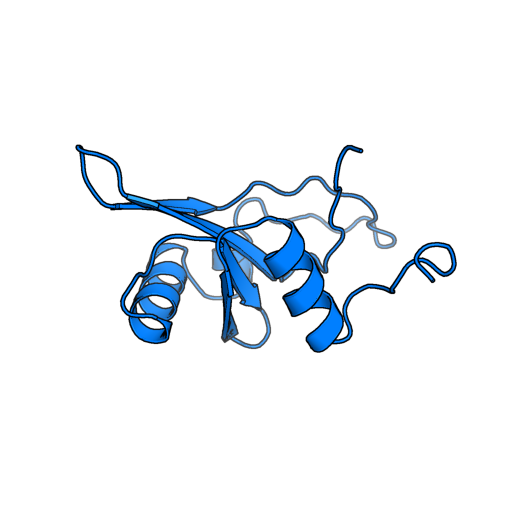5.430 9.192 1.00 94.94 86 ASP A O 1
ATOM 715 N N . TRP A 1 87 ? 3.601 -4.632 10.285 1.00 92.75 87 TRP A N 1
ATOM 716 C CA . TRP A 1 87 ? 4.472 -4.674 9.112 1.00 92.75 87 TRP A CA 1
ATOM 717 C C . TRP A 1 87 ? 4.638 -6.095 8.548 1.00 92.75 87 TRP A C 1
ATOM 719 O O . TRP A 1 87 ? 4.851 -6.282 7.351 1.00 92.75 87 TRP A O 1
ATOM 729 N N . GLU A 1 88 ? 4.501 -7.113 9.400 1.00 93.56 88 GLU A N 1
ATOM 730 C CA . GLU A 1 88 ? 4.512 -8.513 8.970 1.00 93.56 88 GLU A CA 1
ATOM 731 C C . GLU A 1 88 ? 3.287 -8.872 8.122 1.00 93.56 88 GLU A C 1
ATOM 733 O O . GLU A 1 88 ? 3.398 -9.667 7.192 1.00 93.56 88 GLU A O 1
ATOM 738 N N . ASP A 1 89 ? 2.133 -8.257 8.374 1.00 95.94 89 ASP A N 1
ATOM 739 C CA . ASP A 1 89 ? 0.928 -8.535 7.596 1.00 95.94 89 ASP A CA 1
ATOM 740 C C . ASP A 1 89 ? 1.039 -7.976 6.175 1.00 95.94 89 ASP A C 1
ATOM 742 O O . ASP A 1 89 ? 0.559 -8.583 5.214 1.00 95.94 89 ASP A O 1
ATOM 746 N N . VAL A 1 90 ? 1.758 -6.860 6.010 1.00 96.31 90 VAL A N 1
ATOM 747 C CA . VAL A 1 90 ? 2.131 -6.342 4.686 1.00 96.31 90 VAL A CA 1
ATOM 748 C C . VAL A 1 90 ? 2.986 -7.361 3.940 1.00 96.31 90 VAL A C 1
ATOM 750 O O . VAL A 1 90 ? 2.730 -7.638 2.768 1.00 96.31 90 VAL A O 1
ATOM 753 N N . ARG A 1 91 ? 3.972 -7.965 4.617 1.00 94.81 91 ARG A N 1
ATOM 754 C CA . ARG A 1 91 ? 4.811 -9.013 4.024 1.00 94.81 91 ARG A CA 1
ATOM 755 C C . ARG A 1 91 ? 3.978 -10.230 3.621 1.00 94.81 91 ARG A C 1
ATOM 757 O O . ARG A 1 91 ? 4.100 -10.680 2.486 1.00 94.81 91 ARG A O 1
ATOM 764 N N . LYS A 1 92 ? 3.111 -10.732 4.504 1.00 95.12 92 LYS A N 1
ATOM 765 C CA . LYS A 1 92 ? 2.214 -11.864 4.209 1.00 95.12 92 LYS A CA 1
ATOM 766 C C . LYS A 1 92 ? 1.302 -11.578 3.017 1.00 95.12 92 LYS A C 1
ATOM 768 O O . LYS A 1 92 ? 1.140 -12.439 2.159 1.00 95.12 92 LYS A O 1
ATOM 773 N N . THR A 1 93 ? 0.759 -10.363 2.936 1.00 96.94 93 THR A N 1
ATOM 774 C CA . THR A 1 93 ? -0.078 -9.926 1.808 1.00 96.94 93 THR A CA 1
ATOM 775 C C . THR A 1 93 ? 0.716 -9.889 0.503 1.00 96.94 93 THR A C 1
ATOM 777 O O . THR A 1 93 ? 0.232 -10.329 -0.529 1.00 96.94 93 THR A O 1
ATOM 780 N N . LEU A 1 94 ? 1.960 -9.407 0.518 1.00 96.06 94 LEU A N 1
ATOM 781 C CA . LEU A 1 94 ? 2.812 -9.439 -0.674 1.00 96.06 94 LEU A CA 1
ATOM 782 C C . LEU A 1 94 ? 3.135 -10.876 -1.104 1.00 96.06 94 LEU A C 1
ATOM 784 O O . LEU A 1 94 ? 3.032 -11.190 -2.287 1.00 96.06 94 LEU A O 1
ATOM 788 N N . LEU A 1 95 ? 3.445 -11.758 -0.151 1.00 95.19 95 LEU A N 1
ATOM 789 C CA . LEU A 1 95 ? 3.707 -13.171 -0.429 1.00 95.19 95 LEU A CA 1
ATOM 790 C C . LEU A 1 95 ? 2.484 -13.879 -1.024 1.00 95.19 95 LEU A C 1
ATOM 792 O O . LEU A 1 95 ? 2.636 -14.629 -1.986 1.00 95.19 95 LEU A O 1
ATOM 796 N N . SER A 1 96 ? 1.274 -13.613 -0.518 1.00 95.75 96 SER A N 1
ATOM 797 C CA . SER A 1 96 ? 0.044 -14.191 -1.083 1.00 95.75 96 SER A CA 1
ATOM 798 C C . SER A 1 96 ? -0.258 -13.693 -2.501 1.00 95.75 96 SER A C 1
ATOM 800 O O . SER A 1 96 ? -0.932 -14.383 -3.262 1.00 95.75 96 SER A O 1
ATOM 802 N N . LEU A 1 97 ? 0.292 -12.536 -2.885 1.00 95.88 97 LEU A N 1
ATOM 803 C CA . LEU A 1 97 ? 0.256 -11.992 -4.245 1.00 95.88 97 LEU A CA 1
ATOM 804 C C . LEU A 1 97 ? 1.419 -12.482 -5.129 1.00 95.88 97 LEU A C 1
ATOM 806 O O . LEU A 1 97 ? 1.567 -12.009 -6.255 1.00 95.88 97 LEU A O 1
ATOM 810 N N . GLY A 1 98 ? 2.259 -13.399 -4.638 1.00 94.25 98 GLY A N 1
ATOM 811 C CA . GLY A 1 98 ? 3.425 -13.912 -5.362 1.00 94.25 98 GLY A CA 1
ATOM 812 C C . GLY A 1 98 ? 4.609 -12.940 -5.416 1.00 94.25 98 GLY A C 1
ATOM 813 O O . GLY A 1 98 ? 5.489 -13.086 -6.262 1.00 94.25 98 GLY A O 1
ATOM 814 N N . ILE A 1 99 ? 4.643 -11.932 -4.538 1.00 93.69 99 ILE A N 1
ATOM 815 C CA . ILE A 1 99 ? 5.705 -10.925 -4.477 1.00 93.69 99 ILE A CA 1
ATOM 816 C C . ILE A 1 99 ? 6.652 -11.241 -3.320 1.00 93.69 99 ILE A C 1
ATOM 818 O O . ILE A 1 99 ? 6.280 -11.201 -2.148 1.00 93.69 99 ILE A O 1
ATOM 822 N N . GLY A 1 100 ? 7.917 -11.472 -3.664 1.00 88.44 100 GLY A N 1
ATOM 823 C CA . GLY A 1 100 ? 8.958 -11.850 -2.713 1.00 88.44 100 GLY A CA 1
ATOM 824 C C . GLY A 1 100 ? 9.081 -13.364 -2.569 1.00 88.44 100 GLY A C 1
ATOM 825 O O . GLY A 1 100 ? 8.602 -14.128 -3.401 1.00 88.44 100 GLY A O 1
ATOM 826 N N . ARG A 1 101 ? 9.783 -13.798 -1.524 1.00 84.06 101 ARG A N 1
ATOM 827 C CA . ARG A 1 101 ? 9.970 -15.210 -1.180 1.00 84.06 101 ARG A CA 1
ATOM 828 C C . ARG A 1 101 ? 10.054 -15.353 0.332 1.00 84.06 101 ARG A C 1
ATOM 830 O O . ARG A 1 101 ? 10.546 -14.437 0.994 1.00 84.06 101 ARG A O 1
ATOM 837 N N . VAL A 1 102 ? 9.600 -16.489 0.851 1.00 78.00 102 VAL A N 1
ATOM 838 C CA . VAL A 1 102 ? 9.914 -16.890 2.227 1.00 78.00 102 VAL A CA 1
ATOM 839 C C . VAL A 1 102 ? 11.410 -17.194 2.273 1.00 78.00 102 VAL A C 1
ATOM 841 O O . VAL A 1 102 ? 11.945 -17.808 1.345 1.00 78.00 102 VAL A O 1
ATOM 844 N N . ASP A 1 103 ? 12.102 -16.692 3.291 1.00 67.94 103 ASP A N 1
ATOM 845 C CA . ASP A 1 103 ? 13.516 -17.006 3.467 1.00 67.94 103 ASP A CA 1
ATOM 846 C C . ASP A 1 103 ? 13.638 -18.497 3.838 1.00 67.94 103 ASP A C 1
ATOM 848 O O . ASP A 1 103 ? 12.934 -18.935 4.752 1.00 67.94 103 ASP A O 1
ATOM 852 N N . PRO A 1 104 ? 14.478 -19.301 3.158 1.00 65.00 104 PRO A N 1
ATOM 853 C CA . PRO A 1 104 ? 14.614 -20.729 3.454 1.00 65.00 104 PRO A CA 1
ATOM 854 C C . PRO A 1 104 ? 14.974 -21.043 4.914 1.00 65.00 104 PRO A C 1
ATOM 856 O O . PRO A 1 104 ? 14.751 -22.159 5.369 1.00 65.00 104 PRO A O 1
ATOM 859 N N . MET A 1 105 ? 15.536 -20.078 5.648 1.00 63.41 105 MET A N 1
ATOM 860 C CA . MET A 1 105 ? 15.956 -20.253 7.040 1.00 63.41 105 MET A CA 1
ATOM 861 C C . MET A 1 105 ? 14.847 -20.056 8.090 1.00 63.41 105 MET A C 1
ATOM 863 O O . MET A 1 105 ? 15.131 -20.200 9.274 1.00 63.41 105 MET A O 1
ATOM 867 N N . GLU A 1 106 ? 13.609 -19.730 7.706 1.00 58.03 106 GLU A N 1
ATOM 868 C CA . GLU A 1 106 ? 12.483 -19.557 8.649 1.00 58.03 106 GLU A CA 1
ATOM 869 C C . GLU A 1 106 ? 11.624 -20.834 8.827 1.00 58.03 106 GLU A C 1
ATOM 871 O O . GLU A 1 106 ? 10.435 -20.731 9.131 1.00 58.03 106 GLU A O 1
ATOM 876 N N . SER A 1 107 ? 12.207 -22.030 8.636 1.00 51.31 107 SER A N 1
ATOM 877 C CA . SER A 1 107 ? 11.530 -23.327 8.864 1.00 51.31 107 SER A CA 1
ATOM 878 C C . SER A 1 107 ? 11.880 -23.982 10.195 1.00 51.31 107 SER A C 1
ATOM 880 O O . SER A 1 107 ? 13.033 -23.822 10.654 1.00 51.31 107 SER A O 1
#

Secondary structure (DSSP, 8-state):
--------TTEEEEEEEEETTEEEEEE--PPP---TT-PPPPS-HHHHTT--HHHHHHHHHHHHTT-SEEEEEETTTTEEEEEESSHHHHHHHHHHTT-S---TT--

Radius of gyration: 14.47 Å; chains: 1; bounding box: 33×38×35 Å

Foldseek 3Di:
DPDDDDFDLQKWKWFWDQDPVGIDIHTDDDDDDDDPPPDDRDPAVCVVLVHHPVVLQVVQCVVPVSDGAMKMARSNVRDIDGQDHDPVSVVVVCVVVVHDDDDPPPD

Organism: NCBI:txid2748662

Sequence (107 aa):
MNKKIVYPAYYRIILREITPQGGQWEFIKPKVFFNPLNLPIPSDIEWASGTTKKKVVTELFRLSMGKPGYYLANLMERKYYYCGSDWEDVRKTLLSLGIGRVDPMES